Protein AF-A0A183GU77-F1 (afdb_monomer)

Structure (mmCIF, N/CA/C/O backbone):
data_AF-A0A183GU77-F1
#
_entry.id   AF-A0A183GU77-F1
#
loop_
_atom_site.group_PDB
_atom_site.id
_atom_site.type_symbol
_atom_site.label_atom_id
_atom_site.label_alt_id
_atom_site.label_comp_id
_atom_site.label_asym_id
_atom_site.label_entity_id
_atom_site.label_seq_id
_atom_site.pdbx_PDB_ins_code
_atom_site.Cartn_x
_atom_site.Cartn_y
_atom_site.Cartn_z
_atom_site.occupancy
_atom_site.B_iso_or_equiv
_atom_site.auth_seq_id
_atom_site.auth_comp_id
_atom_site.auth_asym_id
_atom_site.auth_atom_id
_atom_site.pdbx_PDB_model_num
ATOM 1 N N . MET A 1 1 ? -5.408 -3.294 24.432 1.00 50.09 1 MET A N 1
ATOM 2 C CA . MET A 1 1 ? -5.260 -2.781 23.048 1.00 50.09 1 MET A CA 1
ATOM 3 C C . MET A 1 1 ? -3.941 -2.020 22.947 1.00 50.09 1 MET A C 1
ATOM 5 O O . MET A 1 1 ? -3.670 -1.236 23.843 1.00 50.09 1 MET A O 1
ATOM 9 N N . CYS A 1 2 ? -3.073 -2.302 21.963 1.00 49.50 2 CYS A N 1
ATOM 10 C CA . CYS A 1 2 ? -1.698 -1.774 21.936 1.00 49.50 2 CYS A CA 1
ATOM 11 C C . CYS A 1 2 ? -1.653 -0.273 21.561 1.00 49.50 2 CYS A C 1
ATOM 13 O O . CYS A 1 2 ? -1.819 0.041 20.381 1.00 49.50 2 CYS A O 1
ATOM 15 N N . PRO A 1 3 ? -1.330 0.654 22.491 1.00 58.16 3 PRO A N 1
ATOM 16 C CA . PRO A 1 3 ? -1.129 2.083 22.176 1.00 58.16 3 PRO A CA 1
ATOM 17 C C . PRO A 1 3 ? 0.035 2.318 21.195 1.00 58.16 3 PRO A C 1
ATOM 19 O O . PRO A 1 3 ? 0.160 3.373 20.573 1.00 58.16 3 PRO A O 1
ATOM 22 N N . ILE A 1 4 ? 0.870 1.292 21.035 1.00 62.69 4 ILE A N 1
ATOM 23 C CA . ILE A 1 4 ? 1.988 1.214 20.107 1.00 62.69 4 ILE A CA 1
ATOM 24 C C . ILE A 1 4 ? 1.477 1.296 18.658 1.00 62.69 4 ILE A C 1
ATOM 26 O O . ILE A 1 4 ? 1.987 2.089 17.876 1.00 62.69 4 ILE A O 1
ATOM 30 N N . CYS A 1 5 ? 0.417 0.561 18.301 1.00 65.06 5 CYS A N 1
ATOM 31 C CA . CYS A 1 5 ? -0.102 0.516 16.928 1.00 65.06 5 CYS A CA 1
ATOM 32 C C . CYS A 1 5 ? -0.681 1.864 16.472 1.00 65.06 5 CYS A C 1
ATOM 34 O O . CYS A 1 5 ? -0.477 2.268 15.330 1.00 65.06 5 CYS A O 1
ATOM 36 N N . PHE A 1 6 ? -1.350 2.587 17.374 1.00 68.25 6 PHE A N 1
ATOM 37 C CA . PHE A 1 6 ? -1.937 3.894 17.066 1.00 68.25 6 PHE A CA 1
ATOM 38 C C . PHE A 1 6 ? -0.860 4.951 16.774 1.00 68.25 6 PHE A C 1
ATOM 40 O O . PHE A 1 6 ? -0.992 5.731 15.833 1.00 68.25 6 PHE A O 1
ATOM 47 N N . ASN A 1 7 ? 0.253 4.913 17.519 1.00 73.31 7 ASN A N 1
ATOM 48 C CA . ASN A 1 7 ? 1.400 5.795 17.296 1.00 73.31 7 ASN A CA 1
ATOM 49 C C . ASN A 1 7 ? 2.105 5.553 15.957 1.00 73.31 7 ASN A C 1
ATOM 51 O O . ASN A 1 7 ? 2.680 6.489 15.416 1.00 73.31 7 ASN A O 1
ATOM 55 N N . PHE A 1 8 ? 2.057 4.338 15.402 1.00 74.56 8 PHE A N 1
ATOM 56 C CA . PHE A 1 8 ? 2.619 4.056 14.076 1.00 74.56 8 PHE A CA 1
ATOM 57 C C . PHE A 1 8 ? 1.665 4.421 12.932 1.00 74.56 8 PHE A C 1
ATOM 59 O O . PHE A 1 8 ? 2.115 4.800 11.850 1.00 74.56 8 PHE A O 1
ATOM 66 N N . LEU A 1 9 ? 0.352 4.348 13.158 1.00 72.12 9 LEU A N 1
ATOM 67 C CA . LEU A 1 9 ? -0.635 4.580 12.104 1.00 72.12 9 LEU A CA 1
ATOM 68 C C . LEU A 1 9 ? -0.744 6.046 11.672 1.00 72.12 9 LEU A C 1
ATOM 70 O O . LEU A 1 9 ? -0.833 6.321 10.478 1.00 72.12 9 LEU A O 1
ATOM 74 N N . ILE A 1 10 ? -0.721 6.980 12.625 1.00 74.75 10 ILE A N 1
ATOM 75 C CA . ILE A 1 10 ? -0.823 8.423 12.351 1.00 74.75 10 ILE A CA 1
ATOM 76 C C . ILE A 1 10 ? 0.332 8.921 11.456 1.00 74.75 10 ILE A C 1
ATOM 78 O O . ILE A 1 10 ? 0.054 9.503 10.403 1.00 74.75 10 ILE A O 1
ATOM 82 N N . PRO A 1 11 ? 1.618 8.685 11.795 1.00 80.00 11 PRO A N 1
ATOM 83 C CA . PRO A 1 11 ? 2.725 9.089 10.934 1.00 80.00 11 PRO A CA 1
ATOM 84 C C . PRO A 1 11 ? 2.760 8.296 9.623 1.00 80.00 11 PRO A C 1
ATOM 86 O O . PRO A 1 11 ? 3.144 8.860 8.602 1.00 80.00 11 PRO A O 1
ATOM 89 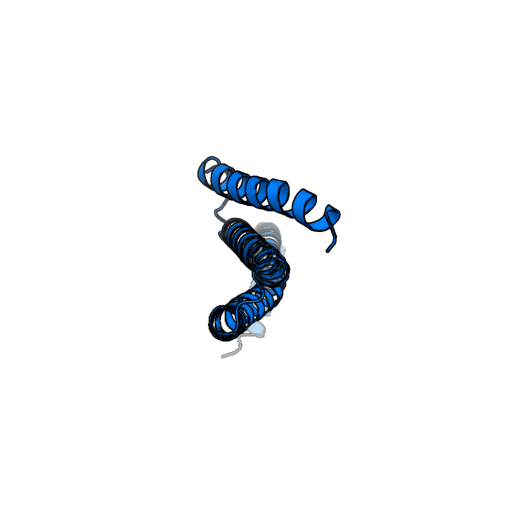N N . GLY A 1 12 ? 2.313 7.033 9.612 1.00 76.31 12 GLY A N 1
ATOM 90 C CA . GLY A 1 12 ? 2.172 6.244 8.384 1.00 76.31 12 GLY A CA 1
ATOM 91 C C . GLY A 1 12 ? 1.183 6.869 7.397 1.00 76.31 12 GLY A C 1
ATOM 92 O O . GLY A 1 12 ? 1.515 7.075 6.231 1.00 76.31 12 GLY A O 1
ATOM 93 N N . PHE A 1 13 ? 0.001 7.269 7.873 1.00 77.25 13 PHE A N 1
ATOM 94 C CA . PHE A 1 13 ? -0.995 7.958 7.053 1.00 77.25 13 PHE A CA 1
ATOM 95 C C . PHE A 1 13 ? -0.465 9.293 6.512 1.00 77.25 13 PHE A C 1
ATOM 97 O O . PHE A 1 13 ? -0.575 9.565 5.316 1.00 77.25 13 PHE A O 1
ATOM 104 N N . PHE A 1 14 ? 0.173 10.099 7.367 1.00 80.88 14 PHE A N 1
ATOM 105 C CA . PHE A 1 14 ? 0.733 11.391 6.963 1.00 80.88 14 PHE A CA 1
ATOM 106 C C . PHE A 1 14 ? 1.871 11.239 5.942 1.00 80.88 14 PHE A C 1
ATOM 108 O O . PHE A 1 14 ? 1.928 11.981 4.964 1.00 80.88 14 PHE A O 1
ATOM 115 N N . SER A 1 15 ? 2.740 10.242 6.126 1.00 78.56 15 SER A N 1
ATOM 116 C CA . SER A 1 15 ? 3.830 9.923 5.200 1.00 78.56 15 SER A CA 1
ATOM 117 C C . SER A 1 15 ? 3.311 9.504 3.821 1.00 78.56 15 SER A C 1
ATOM 119 O O . SER A 1 15 ? 3.784 10.009 2.805 1.00 78.56 15 SER A O 1
ATOM 121 N N . ASN A 1 16 ? 2.283 8.650 3.763 1.00 80.25 16 ASN A N 1
ATOM 122 C CA . ASN A 1 16 ? 1.689 8.218 2.493 1.00 80.25 16 ASN A CA 1
ATOM 123 C C . ASN A 1 16 ? 0.970 9.362 1.762 1.00 80.25 16 ASN A C 1
ATOM 125 O O . ASN A 1 16 ? 1.073 9.480 0.537 1.00 80.25 16 ASN A O 1
ATOM 129 N N . LEU A 1 17 ? 0.318 10.263 2.506 1.00 78.44 17 LEU A N 1
ATOM 130 C CA . LEU A 1 17 ? -0.276 11.481 1.950 1.00 78.44 17 LEU A CA 1
ATOM 131 C C . LEU A 1 17 ? 0.800 12.433 1.393 1.00 78.44 17 LEU A C 1
ATOM 133 O O . LEU A 1 17 ? 0.646 12.991 0.302 1.00 78.44 17 LEU A O 1
ATOM 137 N N . LEU A 1 18 ? 1.916 12.577 2.116 1.00 81.12 18 LEU A N 1
ATOM 138 C CA . LEU A 1 18 ? 3.069 13.373 1.700 1.00 81.12 18 LEU A CA 1
ATOM 139 C C . LEU A 1 18 ? 3.734 12.790 0.445 1.00 81.12 18 LEU A C 1
ATOM 141 O O . LEU A 1 18 ? 4.072 13.547 -0.463 1.00 81.12 18 LEU A O 1
ATOM 145 N N . LEU A 1 19 ? 3.872 11.461 0.345 1.00 78.94 19 LEU A N 1
ATOM 146 C CA . LEU A 1 19 ? 4.379 10.794 -0.859 1.00 78.94 19 LEU A CA 1
ATOM 147 C C . LEU A 1 19 ? 3.489 11.070 -2.075 1.00 78.94 19 LEU A C 1
ATOM 149 O O . LEU A 1 19 ? 4.005 11.389 -3.147 1.00 78.94 19 LEU A O 1
ATOM 153 N N . MET A 1 20 ? 2.164 10.999 -1.917 1.00 75.56 20 MET A N 1
ATOM 154 C CA . MET 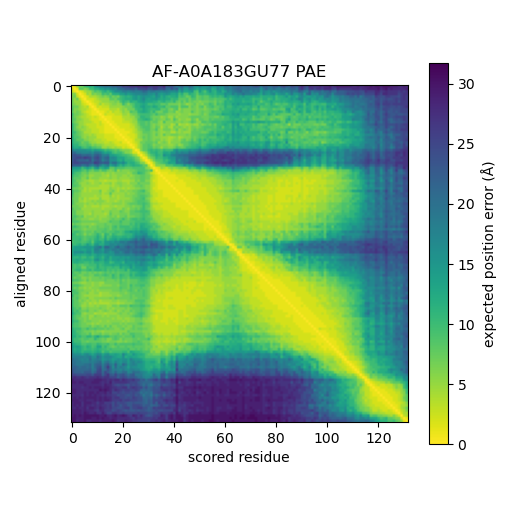A 1 20 ? 1.224 11.360 -2.983 1.00 75.56 20 MET A CA 1
ATOM 155 C C . MET A 1 20 ? 1.414 12.810 -3.448 1.00 75.56 20 MET A C 1
ATOM 157 O O . MET A 1 20 ? 1.437 13.081 -4.651 1.00 75.56 20 MET A O 1
ATOM 161 N N . PHE A 1 21 ? 1.583 13.741 -2.507 1.00 77.50 21 PHE A N 1
ATOM 162 C CA . PHE A 1 21 ? 1.834 15.145 -2.825 1.00 77.50 21 PHE A CA 1
ATOM 163 C C . PHE A 1 21 ? 3.172 15.339 -3.552 1.00 77.50 21 PHE A C 1
ATOM 165 O O . PHE A 1 21 ? 3.242 16.056 -4.550 1.00 77.50 21 PHE A O 1
ATOM 172 N N . LEU A 1 22 ? 4.222 14.648 -3.107 1.00 77.31 22 LEU A N 1
ATOM 173 C CA . LEU A 1 22 ? 5.561 14.735 -3.682 1.00 77.31 22 LEU A CA 1
ATOM 174 C C . LEU A 1 22 ? 5.618 14.155 -5.104 1.00 77.31 22 LEU A C 1
ATOM 176 O O . LEU A 1 22 ? 6.240 14.758 -5.978 1.00 77.31 22 LEU A O 1
ATOM 180 N N . PHE A 1 23 ? 4.908 13.056 -5.380 1.00 72.94 23 PHE A N 1
ATOM 181 C CA . PHE A 1 23 ? 4.760 12.531 -6.744 1.00 72.94 23 PHE A CA 1
ATOM 182 C C . PHE A 1 23 ? 3.999 13.483 -7.668 1.00 72.94 23 PHE A C 1
ATOM 184 O O . PHE A 1 23 ? 4.304 13.551 -8.855 1.00 72.94 23 PHE A O 1
ATOM 191 N N . ARG A 1 24 ? 3.045 14.253 -7.135 1.00 70.56 24 ARG A N 1
ATOM 192 C CA . ARG A 1 2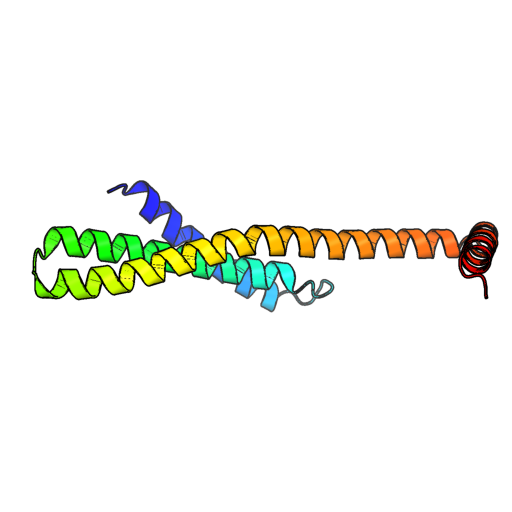4 ? 2.326 15.277 -7.905 1.00 70.56 24 ARG A CA 1
ATOM 193 C C . ARG A 1 24 ? 3.187 16.513 -8.187 1.00 70.56 24 ARG A C 1
ATOM 195 O O . ARG A 1 24 ? 3.042 17.123 -9.241 1.00 70.56 24 ARG A O 1
ATOM 202 N N . MET A 1 25 ? 4.074 16.869 -7.258 1.00 68.81 25 MET A N 1
ATOM 203 C CA . MET A 1 25 ? 4.987 18.017 -7.349 1.00 68.81 25 MET A CA 1
ATOM 204 C C . MET A 1 25 ? 6.247 17.753 -8.185 1.00 68.81 25 MET A C 1
ATOM 206 O O . MET A 1 25 ? 6.903 18.708 -8.593 1.00 68.81 25 MET A O 1
ATOM 210 N N . SER A 1 26 ? 6.616 16.493 -8.440 1.00 59.78 26 SER A N 1
ATOM 211 C CA . SER A 1 26 ? 7.865 16.142 -9.130 1.00 59.78 26 SER A CA 1
ATOM 212 C C . SER A 1 26 ? 7.612 15.579 -10.544 1.00 59.78 26 SER A C 1
ATOM 214 O O . SER A 1 26 ? 7.552 14.364 -10.721 1.00 59.78 26 SER A O 1
ATOM 216 N N . PRO A 1 27 ? 7.487 16.434 -11.582 1.00 57.00 27 PRO A N 1
ATOM 217 C CA . PRO A 1 27 ? 7.264 16.012 -12.972 1.00 57.00 27 PRO A CA 1
ATOM 218 C C . PRO A 1 27 ? 8.528 15.492 -13.689 1.00 57.00 27 PRO A C 1
ATOM 220 O O . PRO A 1 27 ? 8.500 15.230 -14.888 1.00 57.00 27 PRO A O 1
ATOM 223 N N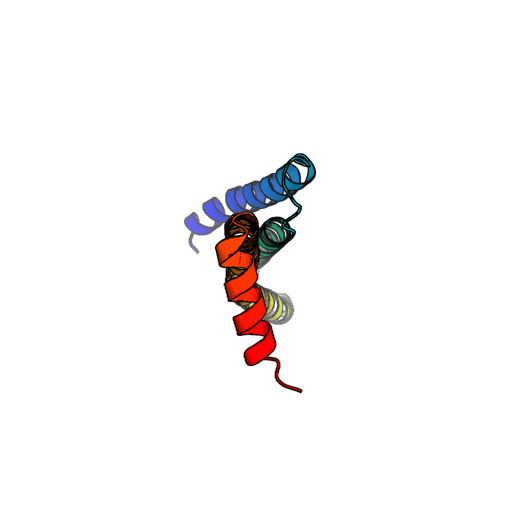 . THR A 1 28 ? 9.666 15.370 -13.000 1.00 52.88 28 THR A N 1
ATOM 224 C CA . THR A 1 28 ? 10.998 15.221 -13.619 1.00 52.88 28 THR A CA 1
ATOM 225 C C . THR A 1 28 ? 11.442 13.781 -13.898 1.00 52.88 28 THR A C 1
ATOM 227 O O . THR A 1 28 ? 12.574 13.563 -14.333 1.00 52.88 28 THR A O 1
ATOM 230 N N . ARG A 1 29 ? 10.589 12.771 -13.691 1.00 52.53 29 ARG A N 1
ATOM 231 C CA . ARG A 1 29 ? 10.890 11.365 -14.022 1.00 52.53 29 ARG A CA 1
ATOM 232 C C . ARG A 1 29 ? 9.781 10.764 -14.884 1.00 52.53 29 ARG A C 1
ATOM 234 O O . ARG A 1 29 ? 8.637 11.185 -14.731 1.00 52.53 29 ARG A O 1
ATOM 241 N N . PRO A 1 30 ? 10.095 9.800 -15.778 1.00 52.03 30 PRO A N 1
ATOM 242 C CA . PRO A 1 30 ? 9.069 9.117 -16.558 1.00 52.03 30 PRO A CA 1
ATOM 243 C C . PRO A 1 30 ? 7.976 8.624 -15.600 1.00 52.03 30 PRO A C 1
ATOM 245 O O . PRO A 1 30 ? 8.320 8.102 -14.532 1.00 52.03 30 PRO A O 1
ATOM 248 N N . PRO A 1 31 ? 6.694 8.853 -15.922 1.00 51.47 31 PRO A N 1
ATOM 249 C CA . PRO A 1 31 ? 5.595 8.653 -14.996 1.00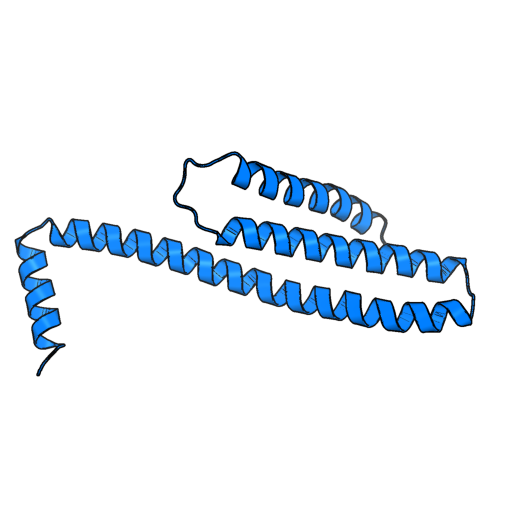 51.47 31 PRO A CA 1
ATOM 250 C C . PRO A 1 31 ? 5.352 7.154 -14.821 1.00 51.47 31 PRO A C 1
ATOM 252 O O . PRO A 1 31 ? 4.435 6.586 -15.401 1.00 51.47 31 PRO A O 1
ATOM 255 N N . SER A 1 32 ? 6.165 6.482 -14.005 1.00 61.31 32 SER A N 1
ATOM 256 C CA . SER A 1 32 ? 5.748 5.202 -13.450 1.00 61.31 32 SER A CA 1
ATOM 257 C C . SER A 1 32 ? 4.586 5.552 -12.524 1.00 61.31 32 SER A C 1
ATOM 259 O O . SER A 1 32 ? 4.813 6.115 -11.458 1.00 61.31 32 SER A O 1
ATOM 261 N N . HIS A 1 33 ? 3.343 5.321 -12.940 1.00 68.38 33 HIS A N 1
ATOM 262 C CA . HIS A 1 33 ? 2.153 5.574 -12.113 1.00 68.38 33 HIS A CA 1
ATOM 263 C C . HIS A 1 33 ? 2.067 4.607 -10.914 1.00 68.38 33 HIS A C 1
ATOM 265 O O . HIS A 1 33 ? 1.337 4.850 -9.952 1.00 68.38 33 HIS A O 1
ATOM 271 N N . PHE A 1 34 ? 2.862 3.533 -10.944 1.00 77.19 34 PHE A N 1
ATOM 272 C CA . PHE A 1 34 ? 2.898 2.464 -9.947 1.00 77.19 34 PHE A CA 1
ATOM 273 C C . PHE A 1 34 ? 3.209 2.928 -8.509 1.00 77.19 34 PHE A C 1
ATOM 275 O O . PHE A 1 34 ? 2.475 2.525 -7.612 1.00 77.19 34 PHE A O 1
ATOM 282 N N . PRO A 1 35 ? 4.206 3.796 -8.232 1.00 78.00 35 PRO A N 1
ATOM 283 C CA . PRO A 1 35 ? 4.510 4.265 -6.878 1.00 78.00 35 PRO A CA 1
ATOM 284 C C . PRO A 1 35 ? 3.424 5.176 -6.294 1.00 78.00 35 PRO A C 1
ATOM 286 O O . PRO A 1 35 ? 3.200 5.161 -5.089 1.00 78.00 35 PRO A O 1
ATOM 289 N N . ALA A 1 36 ? 2.729 5.951 -7.134 1.00 79.81 36 ALA A N 1
ATOM 290 C CA . ALA A 1 36 ? 1.622 6.793 -6.687 1.00 79.81 36 ALA A CA 1
ATOM 291 C C . ALA A 1 36 ? 0.405 5.943 -6.290 1.00 79.81 36 ALA A C 1
ATOM 293 O O . ALA A 1 36 ? -0.208 6.187 -5.254 1.00 79.81 36 ALA A O 1
ATOM 294 N N . PHE A 1 37 ? 0.092 4.907 -7.076 1.00 83.44 37 PHE A N 1
ATOM 295 C CA . PHE A 1 37 ? -0.962 3.951 -6.734 1.00 83.44 37 PHE A CA 1
ATOM 296 C C . PHE A 1 37 ? -0.603 3.115 -5.497 1.00 83.44 37 PHE A C 1
ATOM 298 O O . PHE A 1 37 ? -1.464 2.858 -4.662 1.00 83.44 37 PHE A O 1
ATOM 305 N N . LEU A 1 38 ? 0.675 2.755 -5.331 1.00 86.56 38 LEU A N 1
ATOM 306 C CA . LEU A 1 38 ? 1.179 2.094 -4.126 1.00 86.56 38 LEU A CA 1
ATOM 307 C C . LEU A 1 38 ? 0.976 2.965 -2.875 1.00 86.56 38 LEU A C 1
ATOM 309 O O . LEU A 1 38 ? 0.448 2.485 -1.879 1.00 86.56 38 LEU A O 1
ATOM 313 N N . ALA A 1 39 ? 1.321 4.256 -2.944 1.00 84.69 39 ALA A N 1
ATOM 314 C CA . ALA A 1 39 ? 1.110 5.193 -1.838 1.00 84.69 39 ALA A CA 1
ATOM 315 C C . ALA A 1 39 ? -0.381 5.363 -1.491 1.00 84.69 39 ALA A C 1
ATOM 317 O O . ALA A 1 39 ? -0.734 5.491 -0.320 1.00 84.69 39 ALA A O 1
ATOM 318 N N . LEU A 1 40 ? -1.267 5.323 -2.495 1.00 86.25 40 LEU A N 1
ATOM 319 C CA . LEU A 1 40 ? -2.717 5.348 -2.287 1.00 86.25 40 LEU A CA 1
ATOM 320 C C . LEU A 1 40 ? -3.215 4.078 -1.584 1.00 86.25 40 LEU A C 1
ATOM 322 O O . LEU A 1 40 ? -4.018 4.170 -0.658 1.00 86.25 40 LEU A O 1
ATOM 326 N N . LEU A 1 41 ? -2.729 2.906 -1.996 1.00 88.12 41 LEU A N 1
ATOM 327 C CA . LEU A 1 41 ? -3.041 1.628 -1.353 1.00 88.12 41 LEU A CA 1
ATOM 328 C C . LEU A 1 41 ? -2.588 1.600 0.107 1.00 88.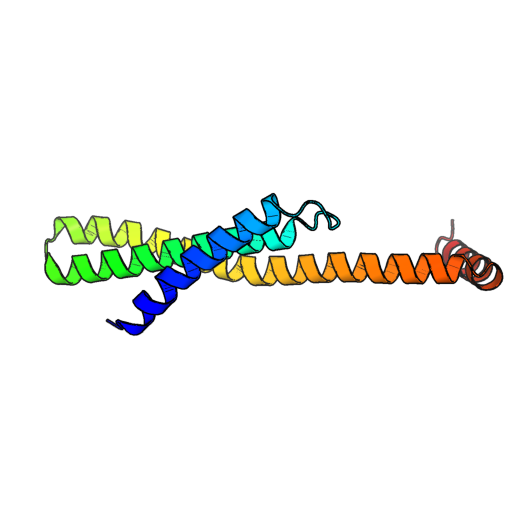12 41 LEU A C 1
ATOM 330 O O . LEU A 1 41 ? -3.373 1.226 0.974 1.00 88.12 41 LEU A O 1
ATOM 334 N N . ASP A 1 42 ? -1.366 2.046 0.392 1.00 88.19 42 ASP A N 1
ATOM 335 C CA . ASP A 1 42 ? -0.859 2.118 1.764 1.00 88.19 42 ASP A CA 1
ATOM 336 C C . ASP A 1 42 ? -1.640 3.135 2.616 1.00 88.19 42 ASP A C 1
ATOM 338 O O . ASP A 1 42 ? -1.953 2.859 3.775 1.00 88.19 42 ASP A O 1
ATOM 342 N N . ALA A 1 43 ? -2.041 4.281 2.053 1.00 84.56 43 ALA A N 1
ATOM 343 C CA . ALA A 1 43 ? -2.913 5.231 2.748 1.00 84.56 43 ALA A CA 1
ATOM 344 C C . ALA A 1 43 ? -4.292 4.625 3.068 1.00 84.56 43 ALA A C 1
ATOM 346 O O . ALA A 1 43 ? -4.797 4.802 4.179 1.00 84.56 43 ALA A O 1
ATOM 347 N N . LEU A 1 44 ? -4.881 3.885 2.121 1.00 85.50 44 LEU A N 1
ATOM 348 C CA . LEU A 1 44 ? -6.162 3.197 2.298 1.00 85.50 44 LEU A CA 1
ATOM 349 C C . LEU A 1 44 ? -6.061 2.098 3.365 1.00 85.50 44 LEU A C 1
ATOM 351 O O . LEU A 1 44 ? -6.942 1.984 4.214 1.00 85.50 44 LEU A O 1
ATOM 355 N N . LEU A 1 45 ? -4.963 1.337 3.369 1.00 88.56 45 LEU A N 1
ATOM 356 C CA . LEU A 1 45 ? -4.684 0.327 4.386 1.00 88.56 45 LEU A CA 1
ATOM 357 C C . LEU A 1 45 ? -4.586 0.967 5.771 1.00 88.56 45 LEU A C 1
ATOM 359 O O . LEU A 1 45 ? -5.284 0.538 6.690 1.00 88.56 45 LEU A O 1
ATOM 363 N N . CYS A 1 46 ? -3.779 2.023 5.918 1.00 86.25 46 CYS A N 1
ATOM 364 C CA . CYS A 1 46 ? -3.683 2.769 7.171 1.00 86.25 46 CYS A CA 1
ATOM 365 C C . CYS A 1 46 ? -5.058 3.270 7.628 1.00 86.25 46 CYS A C 1
ATOM 367 O O . CYS A 1 46 ? -5.411 3.086 8.789 1.00 86.25 46 CYS A O 1
ATOM 369 N N . PHE A 1 47 ? -5.866 3.835 6.728 1.00 84.31 47 PHE A N 1
ATOM 370 C CA . PHE A 1 47 ? -7.208 4.313 7.057 1.00 84.31 47 PHE A CA 1
ATOM 371 C C . PHE A 1 47 ? -8.135 3.190 7.557 1.00 84.31 47 PHE A C 1
ATOM 373 O O . PHE A 1 47 ? -8.765 3.342 8.605 1.00 84.31 47 PHE A O 1
ATOM 380 N N . CYS A 1 48 ? -8.170 2.037 6.877 1.00 86.81 48 CYS A N 1
ATOM 381 C CA . CYS A 1 48 ? -8.952 0.876 7.314 1.00 86.81 48 CYS A CA 1
ATOM 382 C C . CYS A 1 48 ? -8.532 0.391 8.708 1.00 86.81 48 CYS A C 1
ATOM 384 O O . CYS A 1 48 ? -9.390 0.099 9.538 1.00 86.81 48 CYS A O 1
ATOM 386 N N . PHE A 1 49 ? -7.229 0.340 8.996 1.00 84.81 49 PHE A N 1
ATOM 387 C CA . PHE A 1 49 ? -6.747 -0.064 10.316 1.00 84.81 49 PHE A CA 1
ATOM 388 C C . PHE A 1 49 ? -7.071 0.966 11.409 1.00 84.81 49 PHE A C 1
ATOM 390 O O . PHE A 1 49 ? -7.430 0.542 12.507 1.00 84.81 49 PHE A O 1
ATOM 397 N N . VAL A 1 50 ? -7.020 2.285 11.138 1.00 84.19 50 VAL A N 1
ATOM 398 C CA . VAL A 1 50 ? -7.496 3.298 12.109 1.00 84.19 50 VAL A CA 1
ATOM 399 C C . VAL A 1 50 ? -8.953 3.014 12.446 1.00 84.19 50 VAL A C 1
ATOM 401 O O . VAL A 1 50 ? -9.294 2.938 13.622 1.00 84.19 50 VAL A O 1
ATOM 404 N N . LEU A 1 51 ? -9.802 2.837 11.427 1.00 82.31 51 LEU A N 1
ATOM 405 C CA . LEU A 1 51 ? -11.229 2.598 11.625 1.00 82.31 51 LEU A CA 1
ATOM 406 C C . LEU A 1 51 ? -11.483 1.346 12.462 1.00 82.31 51 LEU A C 1
ATOM 408 O O . LEU A 1 51 ? -12.232 1.429 13.428 1.00 82.31 51 LEU A O 1
ATOM 412 N N . ILE A 1 52 ? -10.821 0.227 12.154 1.00 84.56 52 ILE A N 1
ATOM 413 C CA . ILE A 1 52 ? -10.955 -1.014 12.928 1.00 84.56 52 ILE A CA 1
ATOM 414 C C . ILE A 1 52 ? -10.585 -0.768 14.394 1.00 84.56 52 ILE A C 1
ATOM 416 O O . ILE A 1 52 ? -11.372 -1.094 15.274 1.00 84.56 52 ILE A O 1
ATOM 420 N N . PHE A 1 53 ? -9.437 -0.143 14.675 1.00 80.81 53 PHE A N 1
ATOM 421 C CA . PHE A 1 53 ? -8.998 0.076 16.057 1.00 80.81 53 PHE A CA 1
ATOM 422 C C . PHE A 1 53 ? -9.862 1.080 16.821 1.00 80.81 53 PHE A C 1
ATOM 424 O O . PHE A 1 53 ? -10.156 0.862 17.993 1.00 80.81 53 PHE A O 1
ATOM 431 N N . VAL A 1 54 ? -10.272 2.180 16.187 1.00 80.56 54 VAL A N 1
ATOM 432 C CA . VAL A 1 54 ? -11.131 3.186 16.825 1.00 80.56 54 VAL A CA 1
ATOM 433 C C . VAL A 1 54 ? -12.483 2.572 17.161 1.00 80.56 54 VAL A C 1
ATOM 435 O O . VAL A 1 54 ? -12.975 2.731 18.276 1.00 80.56 54 VAL A O 1
ATOM 438 N N . VAL A 1 55 ? -13.079 1.855 16.214 1.00 78.44 55 VAL A N 1
ATOM 439 C CA . VAL A 1 55 ? -14.393 1.235 16.384 1.00 78.44 55 VAL A CA 1
ATOM 440 C C . VAL A 1 55 ? -14.334 0.131 17.448 1.00 78.44 55 VAL A C 1
ATOM 442 O O . VAL A 1 55 ? -15.223 0.070 18.293 1.00 78.44 55 VAL A O 1
ATOM 445 N N . ASP A 1 56 ? -13.254 -0.655 17.495 1.00 80.50 56 ASP A N 1
ATOM 446 C CA . ASP A 1 56 ? -13.013 -1.687 18.517 1.00 80.50 56 ASP A CA 1
ATOM 447 C C . ASP A 1 56 ? -12.935 -1.118 19.941 1.00 80.50 56 ASP A C 1
ATOM 449 O O . ASP A 1 56 ? -13.588 -1.615 20.859 1.00 80.50 56 ASP A O 1
ATOM 453 N N . VAL A 1 57 ? -12.211 -0.009 20.124 1.00 77.94 57 VAL A N 1
ATOM 454 C CA . VAL A 1 57 ? -12.123 0.680 21.421 1.00 77.94 57 VAL A CA 1
ATOM 455 C C . VAL A 1 57 ? -13.490 1.212 21.856 1.00 77.94 57 VAL A C 1
ATOM 457 O O . VAL A 1 57 ? -13.884 1.022 23.003 1.00 77.94 57 VAL A O 1
ATOM 460 N N . ASN A 1 58 ? -14.243 1.842 20.951 1.00 75.81 58 ASN A N 1
ATOM 461 C CA . ASN A 1 58 ? -15.573 2.371 21.273 1.00 75.81 58 ASN A CA 1
ATOM 462 C C . ASN A 1 58 ? -16.568 1.262 21.659 1.00 75.81 58 ASN A C 1
ATOM 464 O O . ASN A 1 58 ? -17.415 1.480 22.524 1.00 75.81 58 ASN A O 1
ATOM 468 N N . MET A 1 59 ? -16.441 0.072 21.065 1.00 71.62 59 MET A N 1
ATOM 469 C CA . MET A 1 59 ? -17.265 -1.096 21.389 1.00 71.62 59 MET A CA 1
ATOM 470 C C . MET A 1 59 ? -17.071 -1.532 22.849 1.00 71.62 59 MET A C 1
ATOM 472 O O . MET A 1 59 ? -18.050 -1.745 23.563 1.00 71.62 59 MET A O 1
ATOM 476 N N . MET A 1 60 ? -15.817 -1.560 23.315 1.00 72.19 60 MET A N 1
ATOM 477 C CA . MET A 1 60 ? -15.463 -1.921 24.694 1.00 72.19 60 MET A CA 1
ATOM 478 C C . MET A 1 60 ? -16.012 -0.935 25.743 1.00 72.19 60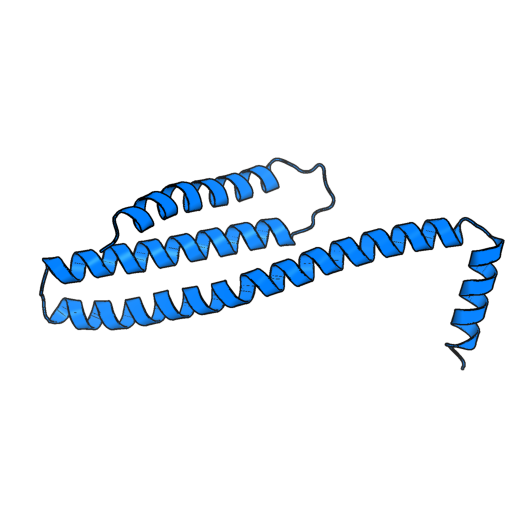 MET A C 1
ATOM 480 O O . MET A 1 60 ? -16.227 -1.335 26.880 1.00 72.19 60 MET A O 1
ATOM 484 N N . TYR A 1 61 ? -16.244 0.335 25.389 1.00 74.75 61 TYR A N 1
ATOM 485 C CA . TYR A 1 61 ? -16.726 1.347 26.342 1.00 74.75 61 TYR A CA 1
ATOM 486 C C . TYR A 1 61 ? -18.248 1.528 26.372 1.00 74.75 61 TYR A C 1
ATOM 488 O O . TYR A 1 61 ? -18.775 1.923 27.409 1.00 74.75 61 TYR A O 1
ATOM 496 N N . LEU A 1 62 ? -18.954 1.311 25.254 1.00 73.38 62 LEU A N 1
ATOM 497 C CA . LEU A 1 62 ? -20.379 1.655 25.151 1.00 73.38 62 LEU A CA 1
ATOM 498 C C . LEU A 1 62 ? -21.339 0.489 25.430 1.00 73.38 62 LEU A C 1
ATOM 500 O O . LEU A 1 62 ? -22.502 0.772 25.684 1.00 73.38 62 LEU A O 1
ATOM 504 N N . GLU A 1 63 ? -20.892 -0.775 25.357 1.00 69.56 63 GLU A N 1
ATOM 505 C CA . GLU A 1 63 ? -21.634 -2.019 25.698 1.00 69.56 63 GLU A CA 1
ATOM 506 C C . GLU A 1 63 ? -23.122 -2.091 25.254 1.00 69.56 63 GLU A C 1
ATOM 508 O O . GLU A 1 63 ? -23.930 -2.837 25.808 1.00 69.56 63 GLU A O 1
ATOM 513 N N . LEU A 1 64 ? -23.522 -1.336 24.225 1.00 74.25 64 LEU A N 1
ATOM 514 C CA . LEU A 1 64 ? -24.911 -1.247 23.770 1.00 74.25 64 LEU A CA 1
ATOM 515 C C . LEU A 1 64 ? -25.225 -2.345 22.734 1.00 74.25 64 LEU A C 1
ATOM 517 O O . LEU A 1 64 ? -24.551 -2.426 21.702 1.00 74.25 64 LEU A O 1
ATOM 521 N N . PRO A 1 65 ? -26.302 -3.134 22.915 1.00 68.69 65 PRO A N 1
ATOM 522 C CA . PRO A 1 65 ? -26.592 -4.301 22.075 1.00 68.69 65 PRO A CA 1
ATOM 523 C C . PRO A 1 65 ? -26.943 -3.945 20.621 1.00 68.69 65 PRO A C 1
ATOM 525 O O . PRO A 1 65 ? -26.592 -4.683 19.704 1.00 68.69 65 PRO A O 1
ATOM 528 N N . GLY A 1 66 ? -27.581 -2.793 20.376 1.00 67.38 66 GLY A N 1
ATOM 529 C CA . GLY A 1 66 ? -27.876 -2.323 19.013 1.00 67.38 66 GLY A CA 1
ATOM 530 C C . GLY A 1 66 ? -26.634 -1.849 18.250 1.00 67.38 66 GLY A C 1
ATOM 531 O O . GLY A 1 66 ? -26.562 -1.976 17.029 1.00 67.38 66 GLY A O 1
ATOM 532 N N . LEU A 1 67 ? -25.625 -1.359 18.972 1.00 65.75 67 LEU A N 1
ATOM 533 C CA . LEU A 1 67 ? -24.366 -0.898 18.392 1.00 65.75 67 LEU A CA 1
ATOM 534 C C . LEU A 1 67 ? -23.467 -2.077 17.990 1.00 65.75 67 LEU A C 1
ATOM 536 O O . LEU A 1 67 ? -22.696 -1.954 17.045 1.00 65.75 67 LEU A O 1
ATOM 540 N N . PHE A 1 68 ? -23.619 -3.234 18.649 1.00 69.25 68 PHE A N 1
ATOM 541 C CA . PHE A 1 68 ? -22.885 -4.466 18.342 1.00 69.25 68 PHE A CA 1
ATOM 542 C C . PHE A 1 68 ? -23.198 -5.012 16.941 1.00 69.25 68 PHE A C 1
ATOM 544 O O . PHE A 1 68 ? -22.281 -5.384 16.213 1.00 69.25 68 PHE A O 1
ATOM 551 N N . SER A 1 69 ? -24.470 -5.018 16.525 1.00 75.44 69 SER A N 1
ATOM 552 C CA . SER A 1 69 ? -24.842 -5.512 15.189 1.00 75.44 69 SER A CA 1
ATOM 553 C C . SER A 1 69 ? -24.274 -4.624 14.081 1.00 75.44 69 SER A C 1
ATOM 555 O O . SER A 1 69 ? -23.704 -5.123 13.117 1.00 75.44 69 SER A O 1
ATOM 557 N N . PHE A 1 70 ? -24.375 -3.302 14.246 1.00 74.81 70 PHE A N 1
ATOM 558 C CA . PHE A 1 70 ? -23.853 -2.341 13.272 1.00 74.81 70 PHE A CA 1
ATOM 559 C C . PHE A 1 70 ? -22.317 -2.347 13.230 1.00 74.81 70 PHE A C 1
ATOM 561 O O . PHE A 1 70 ? -21.714 -2.261 12.163 1.00 74.81 70 PHE A O 1
ATOM 568 N N . TYR A 1 71 ? -21.677 -2.509 14.391 1.00 76.62 71 TYR A N 1
ATOM 569 C CA . TYR A 1 71 ? -20.236 -2.716 14.516 1.00 76.62 71 TYR A CA 1
ATOM 570 C C . TYR A 1 71 ? -19.778 -3.947 13.729 1.00 76.62 71 TYR A C 1
ATOM 572 O O . TYR A 1 71 ? -18.809 -3.865 12.974 1.00 76.62 71 TYR A O 1
ATOM 580 N N . HIS A 1 72 ? -20.478 -5.075 13.885 1.00 81.25 72 HIS A N 1
ATOM 581 C CA . HIS A 1 72 ? -20.051 -6.337 13.294 1.00 81.25 72 HIS A CA 1
ATOM 582 C C . HIS A 1 72 ? -20.076 -6.283 11.762 1.00 81.25 72 HIS A C 1
ATOM 584 O O . HIS A 1 72 ? -19.092 -6.658 11.127 1.00 81.25 72 HIS A O 1
ATOM 590 N N . ASP A 1 73 ? -21.127 -5.710 11.174 1.00 83.19 73 ASP A N 1
ATOM 591 C CA . ASP A 1 73 ? -21.221 -5.555 9.720 1.00 83.19 73 ASP A CA 1
ATOM 592 C C . ASP A 1 73 ? -20.119 -4.636 9.163 1.00 83.19 73 ASP A C 1
ATOM 594 O O . ASP A 1 73 ? -19.461 -4.968 8.173 1.00 83.19 73 ASP A O 1
ATOM 598 N N . TYR A 1 74 ? -19.844 -3.504 9.823 1.00 83.25 74 TYR A N 1
ATOM 599 C CA . TYR A 1 74 ? -18.804 -2.569 9.375 1.00 83.25 74 TYR A CA 1
ATOM 600 C C . TYR A 1 74 ? -17.388 -3.125 9.522 1.00 83.25 74 TYR A C 1
ATOM 602 O O . TYR A 1 74 ? -16.536 -2.886 8.657 1.00 83.25 74 TYR A O 1
ATOM 610 N N . ILE A 1 75 ? -17.112 -3.871 10.595 1.00 84.94 75 ILE A N 1
ATOM 611 C CA . ILE A 1 75 ? -15.768 -4.395 10.835 1.00 84.94 75 ILE A CA 1
ATOM 612 C C . ILE A 1 75 ? -15.403 -5.491 9.836 1.00 84.94 75 ILE A C 1
ATOM 614 O O . ILE A 1 75 ? -14.251 -5.556 9.403 1.00 84.94 75 ILE A O 1
ATOM 618 N N . ILE A 1 76 ? -16.384 -6.292 9.403 1.00 86.25 76 ILE A N 1
ATOM 619 C CA . ILE A 1 76 ? -16.198 -7.315 8.369 1.00 86.25 76 ILE A CA 1
ATOM 620 C C . ILE A 1 76 ? -15.770 -6.656 7.053 1.00 86.25 76 ILE A C 1
ATOM 622 O O . ILE A 1 76 ? -14.781 -7.085 6.456 1.00 86.25 76 ILE A O 1
ATOM 626 N N . VAL A 1 77 ? -16.446 -5.579 6.636 1.00 87.50 77 VAL A N 1
ATOM 627 C CA . VAL A 1 77 ? -16.112 -4.855 5.396 1.00 87.50 77 VAL A CA 1
ATOM 628 C C . VAL A 1 77 ? -14.750 -4.160 5.491 1.00 87.50 77 VAL A C 1
ATOM 630 O O . VAL A 1 77 ? -13.952 -4.202 4.549 1.00 87.50 77 VAL A O 1
ATOM 633 N N . ALA A 1 78 ? -14.439 -3.529 6.626 1.00 88.19 78 ALA A N 1
ATOM 634 C CA . ALA A 1 78 ? -13.142 -2.882 6.823 1.00 88.19 78 ALA A CA 1
ATOM 635 C C . ALA A 1 78 ? -11.993 -3.904 6.792 1.00 88.19 78 ALA A C 1
ATOM 637 O O . ALA A 1 78 ? -10.964 -3.677 6.148 1.00 88.19 78 ALA A O 1
ATOM 638 N N . PHE A 1 79 ? -12.186 -5.060 7.431 1.00 88.88 79 PHE A N 1
ATOM 639 C CA . PHE A 1 79 ? -11.204 -6.138 7.463 1.00 88.88 79 PHE A CA 1
ATOM 640 C C . PHE A 1 79 ? -11.022 -6.797 6.092 1.00 88.88 79 PHE A C 1
ATOM 642 O O . PHE A 1 79 ? -9.886 -7.020 5.665 1.00 88.88 79 PHE A O 1
ATOM 649 N N . SER A 1 80 ? -12.111 -7.065 5.364 1.00 91.12 80 SER A N 1
ATOM 650 C CA . SER A 1 80 ? -12.033 -7.629 4.013 1.00 91.12 80 SER A CA 1
ATOM 651 C C . SER A 1 80 ? -11.301 -6.683 3.062 1.00 91.12 80 SER A C 1
ATOM 653 O O . SER A 1 80 ? -10.427 -7.115 2.311 1.00 91.12 80 SER A O 1
ATOM 655 N N . THR A 1 81 ? -11.585 -5.381 3.144 1.00 90.38 81 THR A N 1
ATOM 656 C CA . THR A 1 81 ? -10.917 -4.356 2.331 1.00 90.38 81 THR A CA 1
ATOM 657 C C . THR A 1 81 ? -9.423 -4.299 2.642 1.00 90.38 81 THR A C 1
ATOM 659 O O . THR A 1 81 ? -8.605 -4.339 1.723 1.00 90.38 81 THR A O 1
ATOM 662 N N . ALA A 1 82 ? -9.041 -4.308 3.924 1.00 90.94 82 ALA A N 1
ATOM 663 C CA . ALA A 1 82 ? -7.637 -4.343 4.327 1.00 90.94 82 ALA A CA 1
ATOM 664 C C . ALA A 1 82 ? -6.905 -5.576 3.770 1.00 90.94 82 ALA A C 1
ATOM 666 O O . ALA A 1 82 ? -5.773 -5.458 3.301 1.00 90.94 82 ALA A O 1
ATOM 667 N N . LYS A 1 83 ? -7.549 -6.751 3.753 1.00 91.94 83 LYS A N 1
ATOM 668 C CA . LYS A 1 83 ? -6.977 -7.971 3.162 1.00 91.94 83 LYS A CA 1
ATOM 669 C C . LYS A 1 83 ? -6.782 -7.865 1.654 1.00 91.94 83 LYS A C 1
ATOM 671 O O . LYS A 1 83 ? -5.728 -8.249 1.156 1.00 91.94 83 LYS A O 1
ATOM 676 N N . ILE A 1 84 ? -7.752 -7.311 0.931 1.00 93.38 84 ILE A N 1
ATOM 677 C CA . ILE A 1 84 ? -7.637 -7.095 -0.518 1.00 93.38 84 ILE A CA 1
ATOM 678 C C . ILE A 1 84 ? -6.470 -6.149 -0.825 1.00 93.38 84 ILE A C 1
ATOM 680 O O . ILE A 1 84 ? -5.638 -6.444 -1.682 1.00 93.38 84 ILE A O 1
ATOM 684 N N . VAL A 1 85 ? -6.364 -5.046 -0.081 1.00 93.06 85 VAL A N 1
ATOM 685 C CA . VAL A 1 85 ? -5.277 -4.071 -0.241 1.00 93.06 85 VAL A CA 1
ATOM 686 C C . VAL A 1 85 ? -3.914 -4.703 0.064 1.00 93.06 85 VAL A C 1
ATOM 688 O O . VAL A 1 85 ? -2.974 -4.509 -0.704 1.00 93.06 85 VAL A O 1
ATOM 691 N N . GLN A 1 86 ? -3.817 -5.532 1.112 1.00 91.19 86 GLN A N 1
ATOM 692 C CA . GLN A 1 86 ? -2.601 -6.289 1.447 1.00 91.19 86 GLN A CA 1
ATOM 693 C C . GLN A 1 86 ? -2.134 -7.206 0.315 1.00 91.19 86 GLN A C 1
ATOM 695 O O . GLN A 1 86 ? -0.931 -7.359 0.131 1.00 91.19 86 GLN A O 1
ATOM 700 N N . PHE A 1 87 ? -3.052 -7.800 -0.452 1.00 93.00 87 PHE A N 1
ATOM 701 C CA . PHE A 1 87 ? -2.682 -8.565 -1.642 1.00 93.00 87 PHE A CA 1
ATOM 702 C C . PHE A 1 87 ? -2.282 -7.666 -2.808 1.00 93.00 87 PHE A C 1
ATOM 704 O O . PHE A 1 87 ? -1.374 -8.016 -3.555 1.00 93.00 87 PHE A O 1
ATOM 711 N N . LEU A 1 88 ? -2.907 -6.500 -2.969 1.00 89.94 88 LEU A N 1
ATOM 712 C CA . LEU A 1 88 ? -2.638 -5.630 -4.112 1.00 89.94 88 LEU A CA 1
ATOM 713 C C . LEU A 1 88 ? -1.265 -4.940 -4.029 1.00 89.94 88 LEU A C 1
ATOM 715 O O . LEU A 1 88 ? -0.611 -4.771 -5.055 1.00 89.94 88 LEU A O 1
ATOM 719 N N . ILE A 1 89 ? -0.784 -4.614 -2.825 1.00 90.31 89 ILE A N 1
ATOM 720 C CA . ILE A 1 89 ? 0.544 -4.013 -2.590 1.00 90.31 89 ILE A CA 1
ATOM 721 C C . ILE A 1 89 ? 1.694 -4.821 -3.239 1.00 90.31 89 ILE A C 1
ATOM 723 O O . ILE A 1 89 ? 2.429 -4.252 -4.055 1.00 90.31 89 ILE A O 1
ATOM 727 N N . PRO A 1 90 ? 1.877 -6.130 -2.963 1.00 92.25 90 PRO A N 1
ATOM 728 C CA . PRO A 1 90 ? 2.943 -6.916 -3.582 1.00 92.25 90 PRO A CA 1
ATOM 729 C C . PRO A 1 90 ? 2.764 -7.080 -5.096 1.00 92.25 90 PRO A C 1
ATOM 731 O O . PRO A 1 90 ? 3.759 -7.057 -5.820 1.00 92.25 90 PRO A O 1
ATOM 734 N N . TYR A 1 91 ? 1.530 -7.166 -5.608 1.00 89.06 91 TYR A N 1
ATOM 735 C CA . TYR A 1 91 ? 1.293 -7.186 -7.059 1.00 89.06 91 TYR A CA 1
ATOM 736 C C . TYR A 1 91 ? 1.776 -5.900 -7.738 1.00 89.06 91 TYR A C 1
ATOM 738 O O . TYR A 1 91 ? 2.446 -5.953 -8.771 1.00 89.06 91 TYR A O 1
ATOM 746 N N . MET A 1 92 ? 1.501 -4.743 -7.133 1.00 87.88 92 MET A N 1
ATOM 747 C CA . MET A 1 92 ? 1.958 -3.450 -7.646 1.00 87.88 92 MET A CA 1
ATOM 748 C C . MET A 1 92 ? 3.483 -3.316 -7.608 1.00 87.88 92 MET A C 1
ATOM 750 O O . MET A 1 92 ? 4.071 -2.754 -8.535 1.00 87.88 92 MET A O 1
ATOM 754 N N . LEU A 1 93 ? 4.140 -3.869 -6.582 1.00 88.25 93 LEU A N 1
ATOM 755 C CA . LEU A 1 93 ? 5.603 -3.927 -6.508 1.00 88.25 93 LEU A CA 1
ATOM 756 C C . LEU A 1 93 ? 6.204 -4.784 -7.633 1.00 88.25 93 LEU A C 1
ATOM 758 O O . LEU A 1 93 ? 7.145 -4.347 -8.300 1.00 88.25 93 LEU A O 1
ATOM 762 N N . ILE A 1 94 ? 5.647 -5.971 -7.892 1.00 89.19 94 ILE A N 1
ATOM 763 C CA . ILE A 1 94 ? 6.100 -6.846 -8.987 1.00 89.19 94 ILE A CA 1
ATOM 764 C C . ILE A 1 94 ? 5.931 -6.139 -10.338 1.00 89.19 94 ILE A C 1
ATOM 766 O O . ILE A 1 94 ? 6.866 -6.090 -11.134 1.00 89.19 94 ILE A O 1
ATOM 770 N N . MET A 1 95 ? 4.785 -5.505 -10.577 1.00 85.31 95 MET A N 1
ATOM 771 C CA . MET A 1 95 ? 4.538 -4.774 -11.821 1.00 85.31 95 MET A CA 1
ATOM 772 C C . MET A 1 95 ? 5.497 -3.582 -11.998 1.00 85.31 95 MET A C 1
ATOM 774 O O . MET A 1 95 ? 6.086 -3.407 -13.065 1.00 85.31 95 MET A O 1
ATOM 778 N N . GLY A 1 96 ? 5.728 -2.799 -10.939 1.00 84.44 96 GLY A N 1
ATOM 779 C CA . GLY A 1 96 ? 6.659 -1.668 -10.973 1.00 84.44 96 GLY A CA 1
ATOM 780 C C . GLY A 1 96 ? 8.117 -2.091 -11.197 1.00 84.44 96 GLY A C 1
ATOM 781 O O . GLY A 1 96 ? 8.878 -1.398 -11.875 1.00 84.44 96 GLY A O 1
ATOM 782 N N . THR A 1 97 ? 8.524 -3.249 -10.669 1.00 85.44 97 THR A N 1
ATOM 783 C CA . THR A 1 97 ? 9.852 -3.817 -10.963 1.00 85.44 97 THR A CA 1
ATOM 784 C C . THR A 1 97 ? 9.955 -4.338 -12.393 1.00 85.44 97 THR A C 1
ATOM 786 O O . THR A 1 97 ? 10.982 -4.113 -13.033 1.00 85.44 97 THR A O 1
ATOM 789 N N . PHE A 1 98 ? 8.894 -4.943 -12.932 1.00 84.19 98 PHE A N 1
ATOM 790 C CA . PHE A 1 98 ? 8.847 -5.403 -14.320 1.00 84.19 98 PHE A CA 1
ATOM 791 C C . PHE A 1 98 ? 8.942 -4.245 -15.326 1.00 84.19 98 PHE A C 1
ATOM 793 O O . PHE A 1 98 ? 9.720 -4.311 -16.279 1.00 84.19 98 PHE A O 1
ATOM 800 N N . GLU A 1 99 ? 8.232 -3.140 -15.090 1.00 82.44 99 GLU A N 1
ATOM 801 C CA . GLU A 1 99 ? 8.340 -1.923 -15.909 1.00 82.44 99 GLU A CA 1
ATOM 802 C C . GLU A 1 99 ? 9.785 -1.392 -15.929 1.00 82.44 99 GLU A C 1
ATOM 804 O O . GLU A 1 99 ? 10.366 -1.139 -16.986 1.00 82.44 99 GLU A O 1
ATOM 809 N N . ARG A 1 100 ? 10.426 -1.287 -14.759 1.00 79.94 100 ARG A N 1
ATOM 810 C CA . ARG A 1 100 ? 11.825 -0.839 -14.682 1.00 79.94 100 ARG A CA 1
ATOM 811 C C . ARG A 1 100 ? 12.784 -1.822 -15.346 1.00 79.94 100 ARG A C 1
ATOM 813 O O . ARG A 1 100 ? 13.733 -1.395 -16.003 1.00 79.94 100 ARG A O 1
ATOM 820 N N . TYR A 1 101 ? 12.540 -3.121 -15.205 1.00 78.56 101 TYR A N 1
ATOM 821 C CA . TYR A 1 101 ? 13.342 -4.160 -15.840 1.00 78.56 101 TYR A CA 1
ATOM 822 C C . TYR A 1 101 ? 13.264 -4.072 -17.368 1.00 78.56 101 TYR A C 1
ATOM 824 O O . TYR A 1 101 ? 14.301 -4.001 -18.027 1.00 78.56 101 TYR A O 1
ATOM 832 N N . THR A 1 102 ? 12.056 -3.986 -17.932 1.00 80.81 102 THR A N 1
ATOM 833 C CA . THR A 1 102 ? 11.851 -3.845 -19.383 1.00 80.81 102 THR A CA 1
ATOM 834 C C . THR A 1 102 ? 12.489 -2.569 -19.926 1.00 80.81 102 THR A C 1
ATOM 836 O O . THR A 1 102 ? 13.132 -2.611 -20.974 1.00 80.81 102 THR A O 1
ATOM 839 N N . TRP A 1 103 ? 12.424 -1.454 -19.193 1.00 77.75 103 TRP A N 1
ATOM 840 C CA . TRP A 1 103 ? 13.086 -0.210 -19.589 1.00 77.75 103 TRP A CA 1
ATOM 841 C C . TRP A 1 103 ? 14.619 -0.328 -19.623 1.00 77.75 103 TRP A C 1
ATOM 843 O O . TRP A 1 103 ? 15.262 0.122 -20.576 1.00 77.75 103 TRP A O 1
ATOM 853 N N . ILE A 1 104 ? 15.219 -0.974 -18.615 1.00 79.06 104 ILE A N 1
ATOM 854 C CA . ILE A 1 104 ? 16.669 -1.222 -18.564 1.00 79.06 104 ILE A CA 1
ATOM 855 C C . ILE A 1 104 ? 17.095 -2.169 -19.690 1.00 79.06 104 ILE A C 1
ATOM 857 O O . ILE A 1 104 ? 18.095 -1.911 -20.363 1.00 79.06 104 ILE A O 1
ATOM 861 N N . VAL A 1 105 ? 16.349 -3.254 -19.910 1.00 78.38 105 VAL A N 1
ATOM 862 C CA . VAL A 1 105 ? 16.629 -4.223 -20.977 1.00 78.38 105 VAL A CA 1
ATOM 863 C C . VAL A 1 105 ? 16.513 -3.564 -22.345 1.00 78.38 105 VAL A C 1
ATOM 865 O O . VAL A 1 105 ? 17.417 -3.727 -23.156 1.00 78.38 105 VAL A O 1
ATOM 868 N N . ASN A 1 106 ? 15.478 -2.758 -22.589 1.00 71.81 106 ASN A N 1
ATOM 869 C CA . ASN A 1 106 ? 15.307 -2.070 -23.865 1.00 71.81 106 ASN A CA 1
ATOM 870 C C . ASN A 1 106 ? 16.447 -1.069 -24.124 1.00 71.81 106 ASN A C 1
ATOM 872 O O . ASN A 1 106 ? 17.001 -1.035 -25.216 1.00 71.81 106 ASN A O 1
ATOM 876 N N . ARG A 1 107 ? 16.906 -0.328 -23.103 1.00 69.88 107 ARG A N 1
ATOM 877 C CA . ARG A 1 107 ? 18.110 0.517 -23.232 1.00 69.88 107 ARG A CA 1
ATOM 878 C C . ARG A 1 107 ? 19.366 -0.284 -23.567 1.00 69.88 107 ARG A C 1
ATOM 880 O O . ARG A 1 107 ? 20.140 0.141 -24.421 1.00 69.88 107 ARG A O 1
ATOM 887 N N . LYS A 1 108 ? 19.573 -1.431 -22.913 1.00 68.88 108 LYS A N 1
ATOM 888 C CA . LYS A 1 108 ? 20.698 -2.327 -23.220 1.00 68.88 108 LYS A CA 1
ATOM 889 C C . LYS A 1 108 ? 20.589 -2.891 -24.632 1.00 68.88 108 LYS A C 1
ATOM 891 O O . LYS A 1 108 ? 21.603 -2.956 -25.310 1.00 68.88 108 LYS A O 1
ATOM 896 N N . PHE A 1 109 ? 19.385 -3.242 -25.078 1.00 64.06 109 PHE A N 1
ATOM 897 C CA . PHE A 1 109 ? 19.121 -3.744 -26.422 1.00 64.06 109 PHE A CA 1
ATOM 898 C C . PHE A 1 109 ? 19.378 -2.672 -27.481 1.00 64.06 109 PHE A C 1
ATOM 900 O O . PHE A 1 109 ? 20.097 -2.945 -28.426 1.00 64.06 109 PHE A O 1
ATOM 907 N N . VAL A 1 110 ? 18.902 -1.436 -27.290 1.00 63.19 110 VAL A N 1
ATOM 908 C CA . VAL A 1 110 ? 19.201 -0.291 -28.173 1.00 63.19 110 VAL A CA 1
ATOM 909 C C . VAL A 1 110 ? 20.703 0.002 -28.221 1.00 63.19 110 VAL A C 1
ATOM 911 O O . VAL A 1 110 ? 21.240 0.260 -29.293 1.00 63.19 110 VAL A O 1
ATOM 914 N N . PHE A 1 111 ? 21.410 -0.089 -27.091 1.00 62.03 111 PHE A N 1
ATOM 915 C CA . PHE A 1 111 ? 22.870 0.040 -27.062 1.00 62.03 111 PHE A CA 1
ATOM 916 C C . PHE A 1 111 ? 23.573 -1.103 -27.818 1.00 62.03 111 PHE A C 1
ATOM 918 O O . PHE A 1 111 ? 24.510 -0.859 -28.573 1.00 62.03 111 PHE A O 1
ATOM 925 N N . LEU A 1 112 ? 23.088 -2.339 -27.674 1.00 60.19 112 LEU A N 1
ATOM 926 C CA . LEU A 1 112 ? 23.553 -3.510 -28.427 1.00 60.19 112 LEU A CA 1
ATOM 927 C C . LEU A 1 112 ? 23.266 -3.381 -29.931 1.00 60.19 112 LEU A C 1
ATOM 929 O O . LEU A 1 112 ? 24.100 -3.769 -30.742 1.00 60.19 112 LEU A O 1
ATOM 933 N N . LEU A 1 113 ? 22.118 -2.802 -30.292 1.00 59.53 113 LEU A N 1
ATOM 934 C CA . LEU A 1 113 ? 21.690 -2.555 -31.668 1.00 59.53 113 LEU A CA 1
ATOM 935 C C . LEU A 1 113 ? 22.456 -1.385 -32.317 1.00 59.53 113 LEU A C 1
ATOM 937 O O . LEU A 1 113 ? 22.667 -1.368 -33.524 1.00 59.53 113 LEU A O 1
ATOM 941 N N . SER A 1 114 ? 22.907 -0.412 -31.521 1.00 59.88 114 SER A N 1
ATOM 942 C CA . SER A 1 114 ? 23.814 0.654 -31.972 1.00 59.88 114 SER A CA 1
ATOM 943 C C . SER A 1 114 ? 25.147 0.081 -32.475 1.00 59.88 114 SER A C 1
ATOM 945 O O . SER A 1 114 ? 25.778 0.626 -33.380 1.00 59.88 114 SER A O 1
ATOM 947 N N . ASN A 1 115 ? 25.554 -1.074 -31.943 1.00 61.00 115 ASN A N 1
ATOM 948 C CA . ASN A 1 115 ? 26.678 -1.832 -32.464 1.00 61.00 115 ASN A CA 1
ATOM 949 C C . ASN A 1 115 ? 26.226 -2.622 -33.711 1.00 61.00 115 ASN A C 1
ATOM 951 O O . ASN A 1 115 ? 25.714 -3.739 -33.602 1.00 61.00 115 ASN A O 1
ATOM 955 N N . GLN A 1 116 ? 26.385 -2.023 -34.900 1.00 61.97 116 GLN A N 1
ATOM 956 C CA . GLN A 1 116 ? 25.837 -2.510 -36.183 1.00 61.97 116 GLN A CA 1
ATOM 957 C C . GLN A 1 116 ? 26.030 -4.016 -36.441 1.00 61.97 116 GLN A C 1
ATOM 959 O O . GLN A 1 116 ? 25.152 -4.658 -37.016 1.00 61.97 116 GLN A O 1
ATOM 964 N N . GLN A 1 117 ? 27.151 -4.597 -36.006 1.00 63.06 117 GLN A N 1
ATOM 965 C CA . GLN A 1 117 ? 27.446 -6.016 -36.227 1.00 63.06 117 GLN A CA 1
ATOM 966 C C . GLN A 1 117 ? 26.571 -6.962 -35.383 1.00 63.06 117 GLN A C 1
ATOM 968 O O . GLN A 1 117 ? 26.159 -8.013 -35.868 1.00 63.06 117 GLN A O 1
ATOM 973 N N . LEU A 1 118 ? 26.232 -6.585 -34.147 1.00 63.97 118 LEU A N 1
ATOM 974 C CA . LEU A 1 118 ? 25.369 -7.382 -33.263 1.00 63.97 118 LEU A CA 1
ATOM 975 C C . LEU A 1 118 ? 23.883 -7.181 -33.572 1.00 63.97 118 LEU A C 1
ATOM 977 O O . LEU A 1 118 ? 23.098 -8.118 -33.432 1.00 63.97 118 LEU A O 1
ATOM 981 N N . ALA A 1 119 ? 23.509 -5.992 -34.049 1.00 61.94 119 ALA A N 1
ATOM 982 C CA . ALA A 1 119 ? 22.170 -5.704 -34.552 1.00 61.94 119 ALA A CA 1
ATOM 983 C C . ALA A 1 119 ? 21.782 -6.605 -35.723 1.00 61.94 119 ALA A C 1
ATOM 985 O O . ALA A 1 119 ? 20.720 -7.221 -35.700 1.00 61.94 1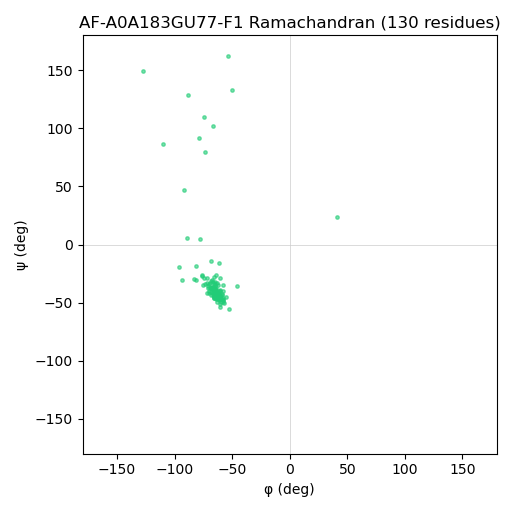19 ALA A O 1
ATOM 986 N N . ALA A 1 120 ? 22.662 -6.711 -36.724 1.00 64.50 120 ALA A N 1
ATOM 987 C CA . ALA A 1 120 ? 22.438 -7.555 -37.890 1.00 64.50 120 ALA A CA 1
ATOM 988 C C . ALA A 1 120 ? 22.306 -9.035 -37.495 1.00 64.50 120 ALA A C 1
ATOM 990 O O . ALA A 1 120 ? 21.418 -9.722 -37.994 1.00 64.50 120 ALA A O 1
ATOM 991 N N . LEU A 1 121 ? 23.123 -9.502 -36.542 1.00 71.94 121 LEU A N 1
ATOM 992 C CA . LEU A 1 121 ? 23.061 -10.870 -36.026 1.00 71.94 121 LEU A CA 1
ATOM 993 C C . LEU A 1 121 ? 21.750 -11.139 -35.267 1.00 71.94 121 LEU A C 1
ATOM 995 O O . LEU A 1 121 ? 21.096 -12.145 -35.515 1.00 71.94 121 LEU A O 1
ATOM 999 N N . LEU A 1 122 ? 21.329 -10.236 -34.376 1.00 68.75 122 LEU A N 1
ATOM 1000 C CA . LEU A 1 122 ? 20.079 -10.374 -33.620 1.00 68.75 122 LEU A CA 1
ATOM 1001 C C . LEU A 1 122 ? 18.844 -10.291 -34.518 1.00 68.75 122 LEU A C 1
ATOM 1003 O O . LEU A 1 122 ? 17.917 -11.073 -34.337 1.00 68.75 122 LEU A O 1
ATOM 1007 N N . ILE A 1 123 ? 18.836 -9.391 -35.504 1.00 71.00 123 ILE A N 1
ATOM 1008 C CA . ILE A 1 123 ? 17.759 -9.303 -36.495 1.00 71.00 123 ILE A CA 1
ATOM 1009 C C . ILE A 1 123 ? 17.721 -10.583 -37.339 1.00 71.00 123 ILE A C 1
ATOM 1011 O O . ILE A 1 123 ? 16.640 -11.124 -37.539 1.00 71.00 123 ILE A O 1
ATOM 1015 N N . ALA A 1 124 ? 18.869 -11.124 -37.762 1.00 68.75 124 ALA A N 1
ATOM 1016 C CA . ALA A 1 124 ? 18.930 -12.399 -38.478 1.00 68.75 124 ALA A CA 1
ATOM 1017 C C . ALA A 1 124 ? 18.416 -13.573 -37.624 1.00 68.75 124 ALA A C 1
ATOM 1019 O O . ALA A 1 124 ? 17.630 -14.379 -38.111 1.00 68.75 124 ALA A O 1
ATOM 1020 N N . ILE A 1 125 ? 18.780 -13.640 -36.338 1.00 78.38 125 ILE A N 1
ATOM 1021 C CA . ILE A 1 125 ? 18.293 -14.673 -35.408 1.00 78.38 125 ILE A CA 1
ATOM 1022 C C . ILE A 1 125 ? 16.781 -14.535 -35.184 1.00 78.38 125 ILE A C 1
ATOM 1024 O O . ILE A 1 125 ? 16.068 -15.534 -35.219 1.00 78.38 125 ILE A O 1
ATOM 1028 N N . VAL A 1 126 ? 16.270 -13.311 -35.003 1.00 75.75 126 VAL A N 1
ATOM 1029 C CA . VAL A 1 126 ? 14.831 -13.049 -34.848 1.00 75.75 126 VAL A CA 1
ATOM 1030 C C . VAL A 1 126 ? 14.067 -13.351 -36.138 1.00 75.75 126 VAL A C 1
ATOM 1032 O O . VAL A 1 126 ? 12.978 -13.902 -36.050 1.00 75.75 126 VAL A O 1
ATOM 1035 N N . MET A 1 127 ? 14.613 -13.061 -37.323 1.00 65.44 127 MET A N 1
ATOM 1036 C CA . MET A 1 127 ? 13.994 -13.434 -38.604 1.00 65.44 127 MET A CA 1
ATOM 1037 C C . MET A 1 127 ? 14.012 -14.950 -38.849 1.00 65.44 127 MET A C 1
ATOM 1039 O O . MET A 1 127 ? 13.064 -15.476 -39.415 1.00 65.44 127 MET A O 1
ATOM 1043 N N . ILE A 1 128 ? 15.042 -15.664 -38.384 1.00 72.12 128 ILE A N 1
ATOM 1044 C CA . ILE A 1 128 ? 15.104 -17.135 -38.440 1.00 72.12 128 ILE A CA 1
ATOM 1045 C C . ILE A 1 128 ? 14.096 -17.770 -37.472 1.00 72.12 128 ILE A C 1
ATOM 1047 O O . ILE A 1 128 ? 13.447 -18.753 -37.819 1.00 72.12 128 ILE A O 1
ATOM 1051 N N . PHE A 1 129 ? 13.932 -17.212 -36.267 1.00 63.47 129 PHE A N 1
ATOM 1052 C CA . PHE A 1 129 ? 12.945 -17.696 -35.293 1.00 63.47 129 PHE A CA 1
ATOM 1053 C C . PHE A 1 129 ? 11.508 -17.285 -35.641 1.00 63.47 129 PHE A C 1
ATOM 1055 O O . PHE A 1 129 ? 10.562 -17.986 -35.292 1.00 63.47 129 PHE A O 1
ATOM 1062 N N . ARG A 1 130 ? 11.340 -16.165 -36.349 1.00 54.03 130 ARG A N 1
ATOM 1063 C CA . ARG A 1 130 ? 10.080 -15.693 -36.936 1.00 54.03 130 ARG A CA 1
ATOM 1064 C C . ARG A 1 130 ? 9.938 -16.209 -38.373 1.00 54.03 130 ARG A C 1
ATOM 1066 O O . ARG A 1 130 ? 9.641 -15.433 -39.279 1.00 54.03 130 ARG A O 1
ATOM 1073 N N . GLY A 1 131 ? 10.202 -17.506 -38.558 1.00 42.03 131 GLY A N 1
ATOM 1074 C CA . GLY A 1 131 ? 9.943 -18.220 -39.809 1.00 42.03 131 GLY A CA 1
ATOM 1075 C C . GLY A 1 131 ? 8.481 -18.067 -40.272 1.00 42.03 131 GLY A C 1
ATOM 1076 O O . GLY A 1 131 ? 7.647 -17.651 -39.467 1.00 42.03 131 GLY A O 1
ATOM 1077 N N . PRO A 1 132 ? 8.212 -18.348 -41.562 1.00 51.12 132 PRO A N 1
ATOM 1078 C CA . PRO A 1 132 ? 7.046 -17.885 -42.328 1.00 51.12 132 PRO A CA 1
ATOM 1079 C C . PRO A 1 132 ? 5.682 -18.139 -41.680 1.00 51.12 132 PRO A C 1
ATOM 1081 O O . PRO A 1 132 ? 5.506 -19.205 -41.048 1.00 51.12 132 PRO A O 1
#

Solvent-accessible surface area (backbone atoms only — not comparable to full-atom values): 7267 Å² total; per-residue (Å²): 133,69,71,65,58,60,66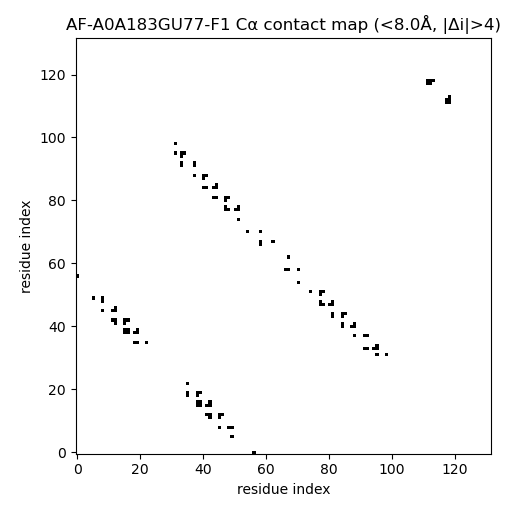,52,40,57,58,48,35,52,50,24,53,48,49,44,51,49,60,71,71,50,84,87,56,85,83,67,61,46,65,51,53,46,28,50,45,53,29,50,37,38,51,34,51,50,52,50,53,55,52,53,55,52,52,76,74,62,78,48,76,76,55,50,58,57,46,53,60,51,47,53,53,38,50,52,50,38,53,54,44,62,57,47,51,60,54,45,51,53,51,47,50,49,54,54,49,52,54,52,49,49,53,51,47,52,58,46,41,68,40,61,74,53,28,54,50,52,51,51,52,50,50,64,73,60,56,134

Secondary structure (DSSP, 8-state):
--HHHHHHHHHHHHHHHHHHHHHHH--SS----HHHHHHHHHHHHHHHHHHHHHHHHHHHHH--HHHHHHHHHHHHHHHHHHHHHHHHHHHHHHHHHHHHHHHHHHHHHHHHHHSHHHHHHHHHHHHHHT--

pLDDT: mean 75.38, std 11.35, range [42.03, 93.38]

Organism: Heligmosomoides polygyrus (NCBI:txid6339)

Foldseek 3Di:
DDPVLVVVLVVQLVVLVVQLVVLVVDPPDDCPVLVNVLSVLSNLLSVLVVCLVVLVVVCVVPVDPVSVVVSVVSNVVSVVSNVVSVVVNVVSVVVSVVVVVVVVVVVVVVVLCVVVVSVVVVVVVVPVVVDD

Mean predicted aligned error: 12.17 Å

Sequence (132 aa):
MCPICFNFLIPGFFSNLLLMFLFRMSPTRPPSHFPAFLALLDALLCFCFVLIFVVDVNMMYLELPGLFSFYHDYIIVAFSTAKIVQFLIPYMLIMGTFERYTWIVNRKFVFLLSNQQLAALLIAIVMIFRGP

Nearest PDB structures (foldseek):
  4wpe-assembly1_A-2  TM=5.543E-01  e=5.909E+00  Saccharomyces cerevisiae S288C
  4mu6-assembly1_A  TM=3.606E-01  e=8.858E+00  Legionella pneumophila subsp. pneumophila str. Philadelphia 1

Radius of gyration: 24.26 Å; Cα contacts (8 Å, |Δi|>4): 64; chains: 1; bounding box: 55×36×69 Å